Protein AF-A0A952VMU0-F1 (afdb_monomer_lite)

pLDDT: mean 86.46, std 12.88, range [37.12, 97.12]

Sequence (170 aa):
MGTFPVTLLDEQIIQLGLQSLRDSHRKQIVETATAQVRQLTAAVPRLITNRFIDHWPEQEQEQLIEQYSAWRCPALEQDGGCALYQFRPLVCRSMGIPSDEGTRVYGACSVQTAVPLVRLSKAIREEENRLAGLEAEQLEALRHQQGVEGEEILLPFAFVPAVSAQVVSA

Radius of gyration: 17.33 Å; chains: 1; bounding box: 47×43×32 Å

Secondary structure (DSSP, 8-state):
----EEEHHHHHHHHHHHHHS-HHHHHHHHHHHHHHHHHHHHH-THHHH--B-TTS-HHHHHHHHHHTTTPPPTTB-TTS-BTTGGG--HHHHHTTPPEE-SS-EES--HHHHHS---PPPHHHHHHHHHHHHHHHHHHHHHHHHHT-S--EEEHHHHHS-HHHHTGGG-

Foldseek 3Di:
DAWDKDWVVLLVLLVVLLVPDDPVLLVQLQVLLLVVLLVLCVVPVVCLVPQFCVPPDPVVSVVSCVVCVVDDHSQQDPVRDGSSVVSHGPCRVCVQPWDDPPVDTHNHDPVRVVDPPPDDDPVVVVVVVVVVVVVVVVQVVVCVVVVHDHTMGINSVSSHPPVVSNVSVD

Structure (mmCIF, N/CA/C/O backbone):
data_AF-A0A952VMU0-F1
#
_entry.id   AF-A0A952VMU0-F1
#
loop_
_atom_site.group_PDB
_atom_site.id
_atom_site.type_symbol
_atom_site.label_atom_id
_atom_site.label_alt_id
_atom_site.label_comp_id
_atom_site.label_asym_id
_atom_site.label_entity_id
_atom_site.label_seq_id
_atom_site.pdbx_PDB_ins_code
_atom_site.Cartn_x
_atom_site.Cartn_y
_atom_site.Cartn_z
_atom_site.occupancy
_atom_site.B_iso_or_equiv
_atom_site.auth_seq_id
_atom_site.auth_comp_id
_atom_site.auth_asym_id
_atom_site.auth_atom_id
_atom_site.pdbx_PDB_model_num
ATOM 1 N N . MET A 1 1 ? -11.688 -4.354 -2.389 1.00 72.06 1 MET A N 1
ATOM 2 C CA . MET A 1 1 ? -10.662 -3.574 -3.095 1.00 72.06 1 MET A CA 1
ATOM 3 C C . MET A 1 1 ? -9.318 -3.825 -2.447 1.00 72.06 1 MET A C 1
ATOM 5 O O . MET A 1 1 ? -9.219 -3.730 -1.227 1.00 72.06 1 MET A O 1
ATOM 9 N N . GLY A 1 2 ? -8.328 -4.214 -3.243 1.00 82.19 2 GLY A N 1
ATOM 10 C CA . GLY A 1 2 ? -6.958 -4.476 -2.790 1.00 82.19 2 GLY A CA 1
ATOM 11 C C . GLY A 1 2 ? -5.889 -3.858 -3.690 1.00 82.19 2 GLY A C 1
ATOM 12 O O . GLY A 1 2 ? -4.711 -4.056 -3.430 1.00 82.19 2 GLY A O 1
ATOM 13 N N . THR A 1 3 ? -6.292 -3.129 -4.731 1.00 89.81 3 THR A N 1
ATOM 14 C CA . THR A 1 3 ? -5.425 -2.539 -5.754 1.00 89.81 3 THR A CA 1
ATOM 15 C C . THR A 1 3 ? -5.712 -1.050 -5.844 1.00 89.81 3 THR A C 1
ATOM 17 O O . THR A 1 3 ? -6.602 -0.630 -6.568 1.00 89.81 3 THR A O 1
ATOM 20 N N . PHE A 1 4 ? -5.005 -0.265 -5.043 1.00 91.62 4 PHE A N 1
ATOM 21 C CA . PHE A 1 4 ? -5.050 1.196 -5.057 1.00 91.62 4 PHE A CA 1
ATOM 22 C C . PHE A 1 4 ? -3.672 1.742 -4.654 1.00 91.62 4 PHE A C 1
ATOM 24 O O . PHE A 1 4 ? -2.902 0.987 -4.044 1.00 91.62 4 PHE A O 1
ATOM 31 N N . PRO A 1 5 ? -3.343 2.996 -5.002 1.00 93.75 5 PRO A N 1
ATOM 32 C CA . PRO A 1 5 ? -2.083 3.625 -4.624 1.00 93.75 5 PRO A CA 1
ATOM 33 C C . PRO A 1 5 ? -1.963 3.804 -3.106 1.00 93.75 5 PRO A C 1
ATOM 35 O O . PRO A 1 5 ? -2.939 4.116 -2.424 1.00 93.75 5 PRO A O 1
ATOM 38 N N . VAL A 1 6 ? -0.762 3.597 -2.584 1.00 94.44 6 VAL A N 1
ATOM 39 C CA . VAL A 1 6 ? -0.341 3.935 -1.221 1.00 94.44 6 VAL A CA 1
ATOM 40 C C . VAL A 1 6 ? 1.051 4.547 -1.278 1.00 94.44 6 VAL A C 1
ATOM 42 O O . VAL A 1 6 ? 1.819 4.238 -2.194 1.00 94.44 6 VAL A O 1
ATOM 45 N N . THR A 1 7 ? 1.395 5.376 -0.298 1.00 94.62 7 THR A N 1
ATOM 46 C CA . THR A 1 7 ? 2.703 6.037 -0.272 1.00 94.62 7 THR A CA 1
ATOM 47 C C . THR A 1 7 ? 3.805 5.125 0.283 1.00 94.62 7 THR A C 1
ATOM 49 O O . THR A 1 7 ? 3.554 4.074 0.884 1.00 94.62 7 THR A O 1
ATOM 52 N N . LEU A 1 8 ? 5.067 5.533 0.151 1.00 93.56 8 LEU A N 1
ATOM 53 C CA . LEU A 1 8 ? 6.183 4.860 0.825 1.00 93.56 8 LEU A CA 1
ATOM 54 C C . LEU A 1 8 ? 6.116 4.960 2.359 1.00 93.56 8 LEU A C 1
ATOM 56 O O . LEU A 1 8 ? 6.624 4.073 3.050 1.00 93.56 8 LEU A O 1
ATOM 60 N N . LEU A 1 9 ? 5.490 6.003 2.915 1.00 93.88 9 LEU A N 1
ATOM 61 C CA . LEU A 1 9 ? 5.252 6.081 4.362 1.00 93.88 9 LEU A CA 1
ATOM 62 C C . LEU A 1 9 ? 4.196 5.054 4.787 1.00 93.88 9 LEU A C 1
ATOM 64 O O . LEU A 1 9 ? 4.388 4.355 5.785 1.00 93.88 9 LEU A O 1
ATOM 68 N N . ASP A 1 10 ? 3.140 4.877 3.989 1.00 94.75 10 ASP A N 1
ATOM 69 C CA . ASP A 1 10 ? 2.157 3.812 4.199 1.00 94.75 10 ASP A CA 1
ATOM 70 C C . ASP A 1 10 ? 2.804 2.423 4.140 1.00 94.75 10 ASP A C 1
ATOM 72 O O . ASP A 1 10 ? 2.508 1.570 4.980 1.00 94.75 10 ASP A O 1
ATOM 76 N N . GLU A 1 11 ? 3.721 2.192 3.193 1.00 95.19 11 GLU A N 1
ATOM 77 C CA . GLU A 1 11 ? 4.504 0.955 3.127 1.00 95.19 11 GLU A CA 1
ATOM 78 C C . GLU A 1 11 ? 5.249 0.695 4.441 1.00 95.19 11 GLU A C 1
ATOM 80 O O . GLU A 1 11 ? 5.167 -0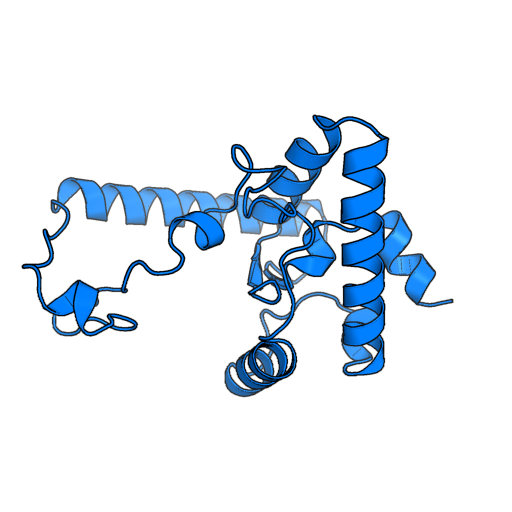.410 4.980 1.00 95.19 11 GLU A O 1
ATOM 85 N N . GLN A 1 12 ? 5.921 1.697 5.013 1.00 93.44 12 GLN A N 1
ATOM 86 C CA . GLN A 1 12 ? 6.627 1.530 6.288 1.00 93.44 12 GLN A CA 1
ATOM 87 C C . GLN A 1 12 ? 5.681 1.165 7.435 1.00 93.44 12 GLN A C 1
ATOM 89 O O . GLN A 1 12 ? 5.991 0.272 8.229 1.00 93.44 12 GLN A O 1
ATOM 94 N N . ILE A 1 13 ? 4.513 1.808 7.510 1.00 94.75 13 ILE A N 1
ATOM 95 C CA . ILE A 1 13 ? 3.497 1.507 8.526 1.00 94.75 13 ILE A CA 1
ATOM 96 C C . ILE A 1 13 ? 2.934 0.092 8.343 1.00 94.75 13 ILE A C 1
ATOM 98 O O . ILE A 1 13 ? 2.780 -0.641 9.325 1.00 94.75 13 ILE A O 1
ATOM 102 N N . ILE A 1 14 ? 2.684 -0.336 7.103 1.00 96.62 14 ILE A N 1
ATOM 103 C CA . ILE A 1 14 ? 2.251 -1.703 6.786 1.00 96.62 14 ILE A CA 1
ATOM 104 C C . ILE A 1 14 ? 3.323 -2.710 7.207 1.00 96.62 14 ILE A C 1
ATOM 106 O O . ILE A 1 14 ? 3.003 -3.701 7.866 1.00 96.62 14 ILE A O 1
ATOM 110 N N . GLN A 1 15 ? 4.591 -2.458 6.878 1.00 96.00 15 GLN A N 1
ATOM 111 C CA . GLN A 1 15 ? 5.708 -3.330 7.244 1.00 96.00 15 GLN A CA 1
ATOM 112 C C . GLN A 1 15 ? 5.876 -3.430 8.766 1.00 96.00 15 GLN A C 1
ATOM 114 O O . GLN A 1 15 ? 6.065 -4.532 9.288 1.00 96.00 15 GLN A O 1
ATOM 119 N N . LEU A 1 16 ? 5.724 -2.322 9.496 1.00 95.69 16 LEU A N 1
ATOM 120 C CA . LEU A 1 16 ? 5.685 -2.326 10.961 1.00 95.69 16 LEU A CA 1
ATOM 121 C C . LEU A 1 16 ? 4.528 -3.190 11.486 1.00 95.69 16 LEU A C 1
ATOM 123 O O . LEU A 1 16 ? 4.713 -4.017 12.382 1.00 95.69 16 LEU A O 1
ATOM 127 N N . GLY A 1 17 ? 3.343 -3.053 10.891 1.00 96.44 17 GLY A N 1
ATOM 128 C CA . GLY A 1 17 ? 2.188 -3.877 11.222 1.00 96.44 17 GLY A CA 1
ATOM 129 C C . GLY A 1 17 ? 2.445 -5.366 10.993 1.00 96.44 17 GLY A C 1
ATOM 130 O O . GLY A 1 17 ? 2.175 -6.178 11.878 1.00 96.44 17 GLY A O 1
ATOM 131 N N . LEU A 1 18 ? 3.034 -5.737 9.854 1.00 96.81 18 LEU A N 1
ATOM 132 C CA . LEU A 1 18 ? 3.401 -7.120 9.544 1.00 96.81 18 LEU A CA 1
ATOM 133 C C . LEU A 1 18 ? 4.374 -7.708 10.570 1.00 96.81 18 LEU A C 1
ATOM 135 O O . LEU A 1 18 ? 4.223 -8.867 10.955 1.00 96.81 18 LEU A O 1
ATOM 139 N N . GLN A 1 19 ? 5.348 -6.923 11.035 1.00 95.62 19 GLN A N 1
ATOM 140 C CA . GLN A 1 19 ? 6.310 -7.350 12.057 1.00 95.62 19 GLN A CA 1
ATOM 141 C C . GLN A 1 19 ? 5.646 -7.634 13.413 1.00 95.62 19 GLN A C 1
ATOM 143 O O . GLN A 1 19 ? 6.144 -8.469 14.164 1.00 95.62 19 GLN A O 1
ATOM 148 N N . SER A 1 20 ? 4.508 -6.998 13.708 1.00 95.38 20 SER A N 1
ATOM 149 C CA . SER A 1 20 ? 3.742 -7.233 14.942 1.00 95.38 20 SER A CA 1
ATOM 150 C C . SER A 1 20 ? 2.897 -8.517 14.920 1.00 95.38 20 SER A C 1
ATOM 152 O O . SER A 1 20 ? 2.427 -8.973 15.965 1.00 95.38 20 SER A O 1
ATOM 154 N N . LEU A 1 21 ? 2.691 -9.115 13.741 1.00 95.44 21 LEU A N 1
ATOM 155 C CA . LEU A 1 21 ? 1.875 -10.315 13.578 1.00 95.44 21 LEU A CA 1
ATOM 156 C C . LEU A 1 21 ? 2.646 -11.599 13.886 1.00 95.44 21 LEU A C 1
ATOM 158 O O . LEU A 1 21 ? 3.863 -11.699 13.721 1.00 95.44 21 LEU A O 1
ATOM 162 N N . ARG A 1 22 ? 1.889 -12.648 14.231 1.00 95.06 22 ARG A N 1
ATOM 163 C CA . ARG A 1 22 ? 2.414 -14.019 14.274 1.00 95.06 22 ARG A CA 1
ATOM 164 C C . ARG A 1 22 ? 2.913 -14.429 12.889 1.00 95.06 22 ARG A C 1
ATOM 166 O O . ARG A 1 22 ? 2.286 -14.113 11.878 1.00 95.06 22 ARG A O 1
ATOM 173 N N . ASP A 1 23 ? 3.976 -15.226 12.862 1.00 93.31 23 ASP A N 1
ATOM 174 C CA . ASP A 1 23 ? 4.630 -15.667 11.627 1.00 93.31 23 ASP A CA 1
ATOM 175 C C . ASP A 1 23 ? 3.681 -16.310 10.610 1.00 93.31 23 ASP A C 1
ATOM 177 O O . ASP A 1 23 ? 3.830 -16.071 9.416 1.00 93.31 23 ASP A O 1
ATOM 181 N N . SER A 1 24 ? 2.703 -17.104 11.056 1.00 93.56 24 SER A N 1
ATOM 182 C CA . SER A 1 24 ? 1.729 -17.741 10.160 1.00 93.56 24 SER A CA 1
ATOM 183 C C . SER A 1 24 ? 0.851 -16.719 9.436 1.00 93.56 24 SER A C 1
ATOM 185 O O . SER A 1 24 ? 0.705 -16.800 8.219 1.00 93.56 24 SER A O 1
ATOM 187 N N . HIS A 1 25 ? 0.319 -15.729 10.159 1.00 94.31 25 HIS A N 1
ATOM 188 C CA . HIS A 1 25 ? -0.508 -14.670 9.575 1.00 94.31 25 HIS A CA 1
ATOM 189 C C . HIS A 1 25 ? 0.328 -13.783 8.653 1.00 94.31 25 HIS A C 1
ATOM 191 O O . HIS A 1 25 ? -0.075 -13.512 7.525 1.00 94.31 25 HIS A O 1
ATOM 197 N N . ARG A 1 26 ? 1.531 -13.390 9.095 1.00 96.19 26 ARG A N 1
ATOM 198 C CA . ARG A 1 26 ? 2.458 -12.603 8.274 1.00 96.19 26 ARG A CA 1
ATOM 199 C C . ARG A 1 26 ? 2.767 -13.312 6.953 1.00 96.19 26 ARG A C 1
ATOM 201 O O . ARG A 1 26 ? 2.656 -12.693 5.900 1.00 96.19 26 ARG A O 1
ATOM 208 N N . LYS A 1 27 ? 3.117 -14.603 6.995 1.00 95.38 27 LYS A N 1
ATOM 209 C CA . LYS A 1 27 ? 3.421 -15.401 5.795 1.00 95.38 27 LYS A CA 1
ATOM 210 C C . LYS A 1 27 ? 2.237 -15.466 4.838 1.00 95.38 27 LYS A C 1
ATOM 212 O O . LYS A 1 27 ? 2.419 -15.173 3.665 1.00 95.38 27 LYS A O 1
ATOM 217 N N . GLN A 1 28 ? 1.036 -15.749 5.337 1.00 95.75 28 GLN A N 1
ATOM 218 C CA . GLN A 1 28 ? -0.165 -15.815 4.500 1.00 95.75 28 GLN A CA 1
ATOM 219 C C . GLN A 1 28 ? -0.449 -14.489 3.770 1.00 95.75 28 GLN A C 1
ATOM 221 O O . GLN A 1 28 ? -0.778 -14.489 2.579 1.00 95.75 28 GLN A O 1
ATOM 226 N N . ILE A 1 29 ? -0.305 -13.356 4.466 1.00 96.81 29 ILE A N 1
ATOM 227 C CA . ILE A 1 29 ? -0.490 -12.022 3.876 1.00 96.81 29 ILE A CA 1
ATOM 228 C C . ILE A 1 29 ? 0.556 -11.780 2.781 1.00 96.81 29 ILE A C 1
ATOM 230 O O . ILE A 1 29 ? 0.202 -11.406 1.662 1.00 96.81 29 ILE A O 1
ATOM 234 N N . VAL A 1 30 ? 1.833 -12.041 3.075 1.00 96.81 30 VAL A N 1
ATOM 235 C CA . VAL A 1 30 ? 2.941 -11.854 2.124 1.00 96.81 30 VAL A CA 1
ATOM 236 C C . VAL A 1 30 ? 2.805 -12.778 0.912 1.00 96.81 30 VAL A C 1
ATOM 238 O O . VAL A 1 30 ? 3.054 -12.343 -0.208 1.00 96.81 30 VAL A O 1
ATOM 241 N N . GLU A 1 31 ? 2.380 -14.029 1.090 1.00 96.12 31 GLU A N 1
ATOM 242 C CA . GLU A 1 31 ? 2.145 -14.982 -0.003 1.00 96.12 31 GLU A CA 1
ATOM 243 C C . GLU A 1 31 ? 1.027 -14.502 -0.935 1.00 96.12 31 GLU A C 1
ATOM 245 O O . GLU A 1 31 ? 1.196 -14.487 -2.157 1.00 96.12 31 GLU A O 1
ATOM 250 N N . THR A 1 32 ? -0.084 -14.035 -0.359 1.00 96.25 32 THR A N 1
ATOM 251 C CA . THR A 1 32 ? -1.208 -13.469 -1.118 1.00 96.25 32 THR A CA 1
ATOM 252 C C . THR A 1 32 ? -0.773 -12.230 -1.900 1.00 96.25 32 THR A C 1
ATOM 254 O O . THR A 1 32 ? -1.022 -12.135 -3.103 1.00 96.25 32 THR A O 1
ATOM 257 N N . ALA A 1 33 ? -0.075 -11.304 -1.240 1.00 97.12 33 ALA A N 1
ATOM 258 C CA . ALA A 1 33 ? 0.458 -10.104 -1.871 1.00 97.12 33 ALA A CA 1
ATOM 259 C C . ALA A 1 33 ? 1.459 -10.436 -2.987 1.00 97.12 33 ALA A C 1
ATOM 261 O O . ALA A 1 33 ? 1.384 -9.874 -4.074 1.00 97.12 33 ALA A O 1
ATOM 262 N N . THR A 1 34 ? 2.346 -11.407 -2.764 1.00 96.56 34 THR A N 1
ATOM 263 C CA . THR A 1 34 ? 3.325 -11.864 -3.762 1.00 96.56 34 THR A CA 1
ATOM 264 C C . THR A 1 34 ? 2.636 -12.435 -5.001 1.00 96.56 34 THR A C 1
ATOM 266 O O . THR A 1 34 ? 3.053 -12.156 -6.126 1.00 96.56 34 THR A O 1
ATOM 269 N N . ALA A 1 35 ? 1.562 -13.210 -4.826 1.00 95.88 35 ALA A N 1
ATOM 270 C CA . ALA A 1 35 ? 0.772 -13.729 -5.940 1.00 95.88 35 ALA A CA 1
ATOM 271 C C . ALA A 1 35 ? 0.083 -12.607 -6.738 1.00 95.88 35 ALA A C 1
ATOM 273 O O . ALA A 1 35 ? 0.051 -12.664 -7.967 1.00 95.88 35 ALA A O 1
ATOM 274 N N . GLN A 1 36 ? -0.423 -11.577 -6.054 1.00 96.44 36 GLN A N 1
ATOM 275 C CA . GLN A 1 36 ? -1.001 -10.387 -6.685 1.00 96.44 36 GLN A CA 1
ATOM 276 C C . GLN A 1 36 ? 0.055 -9.574 -7.444 1.00 96.44 36 GLN A C 1
ATOM 278 O O . GLN A 1 36 ? -0.150 -9.245 -8.609 1.00 96.44 36 GLN A O 1
ATOM 283 N N . VAL A 1 37 ? 1.217 -9.321 -6.833 1.00 96.19 37 VAL A N 1
ATOM 284 C CA . VAL A 1 37 ? 2.349 -8.635 -7.475 1.00 96.19 37 VAL A CA 1
ATOM 285 C C . VAL A 1 37 ? 2.791 -9.373 -8.736 1.00 96.19 37 VAL A C 1
ATOM 287 O O . VAL A 1 37 ? 2.943 -8.736 -9.770 1.00 96.19 37 VAL A O 1
ATOM 290 N N . ARG A 1 38 ? 2.911 -10.707 -8.701 1.00 95.44 38 ARG A N 1
ATOM 291 C CA . ARG A 1 38 ? 3.231 -11.520 -9.892 1.00 95.44 38 ARG A CA 1
ATOM 292 C C . ARG A 1 38 ? 2.229 -11.337 -11.029 1.00 95.44 38 ARG A C 1
ATOM 294 O O . ARG A 1 38 ? 2.618 -11.296 -12.190 1.00 95.44 38 ARG A O 1
ATOM 301 N N . GLN A 1 39 ? 0.940 -11.252 -10.712 1.00 95.75 39 GLN A N 1
ATOM 302 C CA . GLN A 1 39 ? -0.090 -11.021 -11.724 1.00 95.75 39 GLN A CA 1
ATOM 303 C C . GLN A 1 39 ? -0.024 -9.593 -12.281 1.00 95.75 39 GLN A C 1
ATOM 305 O O . GLN A 1 39 ? -0.135 -9.418 -13.493 1.00 95.75 39 GLN A O 1
ATOM 310 N N . LEU A 1 40 ? 0.221 -8.594 -11.425 1.00 95.06 40 LEU A N 1
ATOM 311 C CA . LEU A 1 40 ? 0.416 -7.203 -11.845 1.00 95.06 40 LEU A CA 1
ATOM 312 C C . LEU A 1 40 ? 1.632 -7.058 -12.760 1.00 95.06 40 LEU A C 1
ATOM 314 O O . LEU A 1 40 ? 1.528 -6.439 -13.813 1.00 95.06 40 LEU A O 1
ATOM 318 N N . THR A 1 41 ? 2.770 -7.650 -12.399 1.00 95.06 41 THR A N 1
ATOM 319 C CA . THR A 1 41 ? 3.996 -7.565 -13.199 1.00 95.06 41 THR A CA 1
ATOM 320 C C . THR A 1 41 ? 3.911 -8.364 -14.496 1.00 95.06 41 THR A C 1
ATOM 322 O O . THR A 1 41 ? 4.509 -7.961 -15.488 1.00 95.06 41 THR A O 1
ATOM 325 N N . ALA A 1 42 ? 3.137 -9.453 -14.537 1.00 94.50 42 ALA A N 1
ATOM 326 C CA . ALA A 1 42 ? 2.861 -10.172 -15.780 1.00 94.50 42 ALA A CA 1
ATOM 327 C C . ALA A 1 42 ? 2.006 -9.344 -16.756 1.00 94.50 42 ALA A C 1
ATOM 329 O O . ALA A 1 42 ? 2.254 -9.370 -17.960 1.00 94.50 42 ALA A O 1
ATOM 330 N N . ALA A 1 43 ? 1.014 -8.603 -16.250 1.00 93.88 43 ALA A N 1
ATOM 331 C CA . ALA A 1 43 ? 0.175 -7.731 -17.071 1.00 93.88 43 ALA A CA 1
ATOM 332 C C . ALA A 1 43 ? 0.875 -6.419 -17.452 1.00 93.88 43 ALA A C 1
ATOM 334 O O . ALA A 1 43 ? 0.683 -5.911 -18.555 1.00 93.88 43 ALA A O 1
ATOM 335 N N . VAL A 1 44 ? 1.704 -5.882 -16.554 1.00 94.56 44 VAL A N 1
ATOM 336 C CA . VAL A 1 44 ? 2.405 -4.608 -16.724 1.00 94.56 44 VAL A CA 1
ATOM 337 C C . VAL A 1 44 ? 3.894 -4.789 -16.391 1.00 94.56 44 VAL A C 1
ATOM 339 O O . VAL A 1 44 ? 4.335 -4.453 -15.289 1.00 94.56 44 VAL A O 1
ATOM 342 N N . PRO A 1 45 ? 4.710 -5.285 -17.345 1.00 93.56 45 PRO A N 1
ATOM 343 C CA . PRO A 1 45 ? 6.116 -5.623 -17.100 1.00 93.56 45 PRO A CA 1
ATOM 344 C C . PRO A 1 45 ? 6.990 -4.471 -16.589 1.00 93.56 45 PRO A C 1
ATOM 346 O O . PRO A 1 45 ? 7.958 -4.721 -15.876 1.00 93.56 45 PRO A O 1
ATOM 349 N N . ARG A 1 46 ? 6.642 -3.204 -16.877 1.00 92.25 46 ARG A N 1
ATOM 350 C CA . ARG A 1 46 ? 7.373 -2.032 -16.344 1.00 92.25 46 ARG A CA 1
ATOM 351 C C . ARG A 1 46 ? 7.398 -1.981 -14.809 1.00 92.25 46 ARG A C 1
ATOM 353 O O . ARG A 1 46 ? 8.348 -1.440 -14.251 1.00 92.25 46 ARG A O 1
ATOM 360 N N . LEU A 1 47 ? 6.425 -2.612 -14.140 1.00 92.44 47 LEU A N 1
ATOM 361 C CA . LEU A 1 47 ? 6.370 -2.720 -12.676 1.00 92.44 47 LEU A CA 1
ATOM 362 C C . LEU A 1 47 ? 7.489 -3.583 -12.077 1.00 92.44 47 LEU A C 1
ATOM 364 O O . LEU A 1 47 ? 7.752 -3.491 -10.882 1.00 92.44 47 LEU A O 1
ATOM 368 N N . ILE A 1 48 ? 8.153 -4.411 -12.890 1.00 89.81 48 ILE A N 1
ATOM 369 C CA . ILE A 1 48 ? 9.304 -5.220 -12.465 1.00 89.81 48 ILE A CA 1
ATOM 370 C C . ILE A 1 48 ? 10.514 -4.321 -12.202 1.00 89.81 48 ILE A C 1
ATOM 372 O O . ILE A 1 48 ? 11.211 -4.470 -11.202 1.00 89.81 48 ILE A O 1
ATOM 376 N N . THR A 1 49 ? 10.769 -3.386 -13.118 1.00 87.56 49 THR A N 1
ATOM 377 C CA . THR A 1 49 ? 11.917 -2.475 -13.052 1.00 87.56 49 THR A CA 1
ATOM 378 C C . THR A 1 49 ? 11.619 -1.232 -12.230 1.00 87.56 49 THR A C 1
ATOM 380 O O . THR A 1 49 ? 12.525 -0.668 -11.625 1.00 87.56 49 THR A O 1
ATOM 383 N N . ASN A 1 50 ? 10.359 -0.795 -12.220 1.00 90.94 50 ASN A N 1
ATOM 384 C CA . ASN A 1 50 ? 9.922 0.379 -11.490 1.00 90.94 50 ASN A CA 1
ATOM 385 C C . ASN A 1 50 ? 8.500 0.173 -10.949 1.00 90.94 50 ASN A C 1
ATOM 387 O O . ASN A 1 50 ? 7.526 0.255 -11.694 1.00 90.94 50 ASN A O 1
ATOM 391 N N . ARG A 1 51 ? 8.391 -0.076 -9.640 1.00 92.94 51 ARG A N 1
ATOM 392 C CA . ARG A 1 51 ? 7.111 -0.277 -8.939 1.00 92.94 51 ARG A CA 1
ATOM 393 C C . ARG A 1 51 ? 6.300 1.007 -8.732 1.00 92.94 51 ARG A C 1
ATOM 395 O O . ARG A 1 51 ? 5.154 0.917 -8.297 1.00 92.94 51 ARG A O 1
ATOM 402 N N . PHE A 1 52 ? 6.906 2.165 -8.986 1.00 94.50 52 PHE A N 1
ATOM 403 C CA . PHE A 1 52 ? 6.294 3.467 -8.776 1.00 94.50 52 PHE A CA 1
ATOM 404 C C . PHE A 1 52 ? 5.325 3.816 -9.901 1.00 94.50 52 PHE A C 1
ATOM 406 O O . PHE A 1 52 ? 5.595 3.557 -11.081 1.00 94.50 52 PHE A O 1
ATOM 413 N N . ILE A 1 53 ? 4.194 4.408 -9.525 1.00 94.25 53 ILE A N 1
ATOM 414 C CA . ILE A 1 53 ? 3.114 4.744 -10.458 1.00 94.25 53 ILE A CA 1
ATOM 415 C C . ILE A 1 53 ? 2.858 6.247 -10.576 1.00 94.25 53 ILE A C 1
ATOM 417 O O . ILE A 1 53 ? 2.046 6.628 -11.411 1.00 94.25 53 ILE A O 1
ATOM 421 N N . ASP A 1 54 ? 3.576 7.093 -9.831 1.00 90.19 54 ASP A N 1
ATOM 422 C CA . ASP A 1 54 ? 3.326 8.542 -9.695 1.00 90.19 54 ASP A CA 1
ATOM 423 C C . ASP A 1 54 ? 3.233 9.281 -11.036 1.00 90.19 54 ASP A C 1
ATOM 425 O O . ASP A 1 54 ? 2.465 10.218 -11.214 1.00 90.19 54 ASP A O 1
ATOM 429 N N . HIS A 1 55 ? 4.043 8.851 -12.002 1.00 88.44 55 HIS A N 1
ATOM 430 C CA . HIS A 1 55 ? 4.204 9.518 -13.293 1.00 88.44 55 HIS A CA 1
ATOM 431 C C . HIS A 1 55 ? 3.294 8.940 -14.381 1.00 88.44 55 HIS A C 1
ATOM 433 O O . HIS A 1 55 ? 3.420 9.294 -15.556 1.00 88.44 55 HIS A O 1
ATOM 439 N N . TRP A 1 56 ? 2.442 7.978 -14.032 1.00 93.19 56 TRP A N 1
ATOM 440 C CA . TRP A 1 56 ? 1.555 7.351 -14.998 1.00 93.19 56 TRP A CA 1
ATOM 441 C C . TRP A 1 56 ? 0.370 8.275 -15.281 1.00 93.19 56 TRP A C 1
ATOM 443 O O . TRP A 1 56 ? -0.110 8.946 -14.368 1.00 93.19 56 TRP A O 1
ATOM 453 N N . PRO A 1 57 ? -0.150 8.295 -16.518 1.00 94.00 57 PRO A N 1
ATOM 454 C CA . PRO A 1 57 ? -1.417 8.956 -16.789 1.00 94.00 57 PRO A CA 1
ATOM 455 C C . PRO A 1 57 ? -2.517 8.391 -15.884 1.00 94.00 57 PRO A C 1
ATOM 457 O O . PRO A 1 57 ? -2.639 7.172 -15.754 1.00 94.00 57 PRO A O 1
ATOM 460 N N . GLU A 1 58 ? -3.337 9.268 -15.308 1.00 89.50 58 GLU A N 1
ATOM 461 C CA . GLU A 1 58 ? -4.435 8.899 -14.401 1.00 89.50 58 GLU A CA 1
ATOM 462 C C . GLU A 1 58 ? -5.325 7.800 -15.004 1.00 89.50 58 GLU A C 1
ATOM 464 O O . GLU A 1 58 ? -5.603 6.797 -14.354 1.00 89.50 58 GLU A O 1
ATOM 469 N N . GLN A 1 59 ? -5.656 7.894 -16.299 1.00 92.06 59 GLN A N 1
ATOM 470 C CA . GLN A 1 59 ? -6.476 6.879 -16.971 1.00 92.06 59 GLN A CA 1
ATOM 471 C C . GLN A 1 59 ? -5.806 5.496 -17.020 1.00 92.06 59 GLN A C 1
ATOM 473 O O . GLN A 1 59 ? -6.497 4.481 -16.964 1.00 92.06 59 GLN A O 1
ATOM 478 N N . GLU A 1 60 ? -4.475 5.424 -17.133 1.00 93.31 60 GLU A N 1
ATOM 479 C CA . GLU A 1 60 ? -3.756 4.142 -17.095 1.00 93.31 60 GLU A CA 1
ATOM 480 C C . GLU A 1 60 ? -3.787 3.534 -15.688 1.00 93.31 60 GLU A C 1
ATOM 482 O O . GLU A 1 60 ? -3.931 2.317 -15.542 1.00 93.31 60 GLU A O 1
ATOM 487 N N . GLN A 1 61 ? -3.667 4.370 -14.652 1.00 91.50 61 GLN A N 1
ATOM 488 C CA . GLN A 1 61 ? -3.785 3.926 -13.264 1.00 91.50 61 GLN A CA 1
ATOM 489 C C . GLN A 1 61 ? -5.200 3.404 -12.982 1.00 91.50 61 GLN A C 1
ATOM 491 O O . GLN A 1 61 ? -5.352 2.292 -12.474 1.00 91.50 61 GLN A O 1
ATOM 496 N N . GLU A 1 62 ? -6.230 4.162 -13.364 1.00 90.62 62 GLU A N 1
ATOM 497 C CA . GLU A 1 62 ? -7.637 3.793 -13.186 1.00 90.62 62 GLU A CA 1
ATOM 498 C C . GLU A 1 62 ? -7.982 2.479 -13.890 1.00 90.62 62 GLU A C 1
ATOM 500 O O . GLU A 1 62 ? -8.567 1.591 -13.270 1.00 90.62 62 GLU A O 1
ATOM 505 N N . GLN A 1 63 ? -7.565 2.306 -15.150 1.00 92.62 63 GLN A N 1
ATOM 506 C CA . GLN A 1 63 ? -7.799 1.069 -15.904 1.00 92.62 63 GLN A CA 1
ATOM 507 C C . GLN A 1 63 ? -7.170 -0.145 -15.218 1.00 92.62 63 GLN A C 1
ATOM 509 O O . GLN A 1 63 ? -7.800 -1.200 -15.116 1.00 92.62 63 GLN A O 1
ATOM 514 N N . LEU A 1 64 ? -5.941 -0.000 -14.713 1.00 92.44 64 LEU A N 1
ATOM 515 C CA . LEU A 1 64 ? -5.267 -1.074 -13.990 1.00 92.44 64 LEU A CA 1
ATOM 516 C C . LEU A 1 64 ? -5.991 -1.405 -12.675 1.00 92.44 64 LEU A C 1
ATOM 518 O O . LEU A 1 64 ? -6.181 -2.577 -12.345 1.00 92.44 64 LEU A O 1
ATOM 522 N N . ILE A 1 65 ? -6.417 -0.384 -11.930 1.00 91.25 65 ILE A N 1
ATOM 523 C CA . ILE A 1 65 ? -7.180 -0.538 -10.685 1.00 91.25 65 ILE A CA 1
ATOM 524 C C . ILE A 1 65 ? -8.521 -1.234 -10.952 1.00 91.25 65 ILE A C 1
ATOM 526 O O . ILE A 1 65 ? -8.890 -2.157 -10.220 1.00 91.25 65 ILE A O 1
ATOM 530 N N . GLU A 1 66 ? -9.232 -0.835 -12.007 1.00 91.75 66 GLU A N 1
ATOM 531 C CA . GLU A 1 66 ? -10.527 -1.395 -12.394 1.00 91.75 66 GLU A CA 1
ATOM 532 C C . GLU A 1 66 ? -10.401 -2.859 -12.828 1.00 91.75 66 GLU A C 1
ATOM 534 O O . GLU A 1 66 ? -11.166 -3.710 -12.353 1.00 91.75 66 GLU A O 1
ATOM 539 N N . GLN A 1 67 ? -9.384 -3.177 -13.638 1.00 93.81 67 GLN A N 1
ATOM 540 C CA . GLN A 1 67 ? -9.084 -4.538 -14.090 1.00 93.81 67 GLN A CA 1
ATOM 541 C C . GLN A 1 67 ? -8.928 -5.520 -12.918 1.00 93.81 67 GLN A C 1
ATOM 543 O O . GLN A 1 67 ? -9.324 -6.684 -13.022 1.00 93.81 67 GLN A O 1
ATOM 548 N N . TYR A 1 68 ? -8.391 -5.055 -11.788 1.00 93.94 68 TYR A N 1
ATOM 549 C CA . TYR A 1 68 ? -8.159 -5.866 -10.592 1.00 93.94 68 TYR A CA 1
ATOM 550 C C . TYR A 1 68 ? -9.083 -5.517 -9.414 1.00 93.94 68 TYR A C 1
ATOM 552 O O . TYR A 1 68 ? -8.856 -5.957 -8.286 1.00 93.94 68 TYR A O 1
ATOM 560 N N . SER A 1 69 ? -10.187 -4.811 -9.665 1.00 88.69 69 SER A N 1
ATOM 561 C CA . SER A 1 69 ? -11.143 -4.349 -8.642 1.00 88.69 69 SER A CA 1
ATOM 562 C C . SER A 1 69 ? -11.732 -5.468 -7.767 1.00 88.69 69 SER A C 1
ATOM 564 O O . SER A 1 69 ? -12.037 -5.251 -6.587 1.00 88.69 69 SER A O 1
ATOM 566 N N . ALA A 1 70 ? -11.843 -6.684 -8.315 1.00 90.75 70 ALA A N 1
ATOM 567 C CA . ALA A 1 70 ? -12.314 -7.876 -7.609 1.00 90.75 70 ALA A CA 1
ATOM 568 C C . ALA A 1 70 ? -11.313 -8.412 -6.568 1.00 90.75 70 ALA A C 1
ATOM 570 O O . ALA A 1 70 ? -11.690 -9.209 -5.702 1.00 90.75 70 ALA A O 1
ATOM 571 N N . TRP A 1 71 ? -10.043 -7.998 -6.619 1.00 93.88 71 TRP A N 1
ATOM 572 C CA . TRP A 1 71 ? -9.052 -8.443 -5.652 1.00 93.88 71 TRP A CA 1
ATOM 573 C C . TRP A 1 71 ? -9.366 -7.932 -4.248 1.00 93.88 71 TRP A C 1
ATOM 575 O O . TRP A 1 71 ? -9.742 -6.777 -3.994 1.00 93.88 71 TRP A O 1
ATOM 585 N N . ARG A 1 72 ? -9.191 -8.844 -3.295 1.00 92.94 72 ARG A N 1
ATOM 586 C CA . ARG A 1 72 ? -9.252 -8.545 -1.870 1.00 92.94 72 ARG A CA 1
ATOM 587 C C . ARG A 1 72 ? -7.883 -8.078 -1.393 1.00 92.94 72 ARG A C 1
ATOM 589 O O . ARG A 1 72 ? -6.858 -8.533 -1.895 1.00 92.94 72 ARG A O 1
ATOM 596 N N . CYS A 1 73 ? -7.886 -7.165 -0.425 1.00 95.00 73 CYS A N 1
ATOM 597 C CA . CYS A 1 73 ? -6.665 -6.752 0.257 1.00 95.00 73 CYS A CA 1
ATOM 598 C C . CYS A 1 73 ? -5.974 -7.988 0.874 1.00 95.00 73 CYS A C 1
ATOM 600 O O . CYS A 1 73 ? -6.673 -8.793 1.494 1.00 95.00 73 CYS A O 1
ATOM 602 N N . PRO A 1 74 ? -4.640 -8.138 0.752 1.00 96.38 74 PRO A N 1
ATOM 603 C CA . PRO A 1 74 ? -3.901 -9.248 1.360 1.00 96.38 74 PRO A CA 1
ATOM 604 C C . PRO A 1 74 ? -4.097 -9.401 2.874 1.00 96.38 74 PRO A C 1
ATOM 606 O O . PRO A 1 74 ? -4.031 -10.513 3.385 1.00 96.38 74 PRO A O 1
ATOM 609 N N . ALA A 1 75 ? -4.358 -8.302 3.591 1.00 96.25 75 ALA A N 1
ATOM 610 C CA . ALA A 1 75 ? -4.602 -8.300 5.035 1.00 96.25 75 ALA A CA 1
ATOM 611 C C . ALA A 1 75 ? -6.073 -8.533 5.432 1.00 96.25 75 ALA A C 1
ATOM 613 O O . ALA A 1 75 ? -6.392 -8.451 6.619 1.00 96.25 75 ALA A O 1
ATOM 614 N N . LEU A 1 76 ? -6.974 -8.769 4.470 1.00 95.06 76 LEU A N 1
ATOM 615 C CA . LEU A 1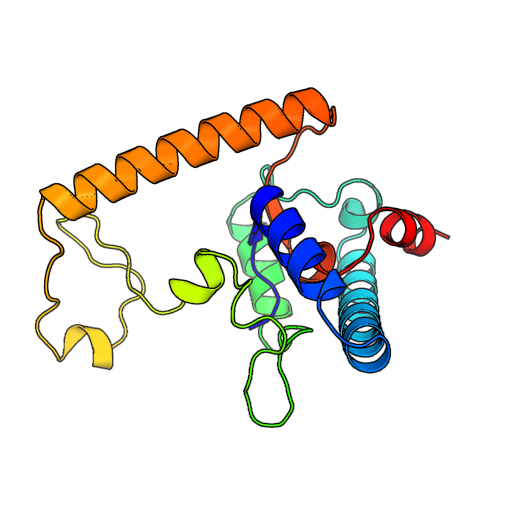 76 ? -8.387 -9.026 4.747 1.00 95.06 76 LEU A CA 1
ATOM 616 C C . LEU A 1 76 ? -8.586 -10.475 5.213 1.00 95.06 76 LEU A C 1
ATOM 618 O O . LEU A 1 76 ? -8.296 -11.422 4.482 1.00 95.06 76 LEU A O 1
ATOM 622 N N . GLU A 1 77 ? -9.122 -10.635 6.415 1.00 92.94 77 GLU A N 1
ATOM 623 C CA . GLU A 1 77 ? -9.427 -11.925 7.025 1.00 92.94 77 GLU A CA 1
ATOM 624 C C . GLU A 1 77 ? -10.782 -12.471 6.539 1.00 92.94 77 GLU A C 1
ATOM 626 O O . GLU A 1 77 ? -11.593 -11.771 5.923 1.00 92.94 77 GLU A O 1
ATOM 631 N N . GLN A 1 78 ? -11.035 -13.764 6.771 1.00 90.62 78 GLN A N 1
ATOM 632 C CA . GLN A 1 78 ? -12.255 -14.430 6.285 1.00 90.62 78 GLN A CA 1
ATOM 633 C C . GLN A 1 78 ? -13.537 -13.885 6.925 1.00 90.62 78 GLN A C 1
ATOM 635 O O . GLN A 1 78 ? -14.589 -13.897 6.288 1.00 90.62 78 GLN A O 1
ATOM 640 N N . ASP A 1 79 ? -13.441 -13.394 8.159 1.00 92.06 79 ASP A N 1
ATOM 641 C CA . ASP A 1 79 ? -14.528 -12.754 8.900 1.00 92.06 79 ASP A CA 1
ATOM 642 C C . ASP A 1 79 ? -14.788 -11.300 8.457 1.00 92.06 79 ASP A C 1
ATOM 644 O O . ASP A 1 79 ? -15.701 -10.650 8.964 1.00 92.06 79 ASP A O 1
ATOM 648 N N . GLY A 1 80 ? -14.014 -10.792 7.492 1.00 89.06 80 GLY A N 1
ATOM 649 C CA . GLY A 1 80 ? -14.082 -9.412 7.015 1.00 89.06 80 GLY A CA 1
ATOM 650 C C . GLY A 1 80 ? -13.248 -8.427 7.839 1.00 89.06 80 GLY A C 1
ATOM 651 O O . GLY A 1 80 ? -13.244 -7.236 7.519 1.00 89.06 80 GLY A O 1
ATOM 652 N N . GLY A 1 81 ? -12.533 -8.899 8.864 1.00 92.44 81 GLY A N 1
ATOM 653 C CA . GLY A 1 81 ? -11.571 -8.120 9.633 1.00 92.44 81 GLY A CA 1
ATOM 654 C C . GLY A 1 81 ? -10.317 -7.767 8.832 1.00 92.44 81 GLY A C 1
ATOM 655 O O . GLY A 1 81 ? -10.037 -8.328 7.774 1.00 92.44 81 GLY A O 1
ATOM 656 N N . CYS A 1 82 ? -9.547 -6.802 9.334 1.00 94.69 82 CYS A N 1
ATOM 657 C CA . CYS A 1 82 ? -8.222 -6.497 8.801 1.00 94.69 82 CYS A CA 1
ATOM 658 C C . CYS A 1 82 ? -7.172 -6.902 9.831 1.00 94.69 82 CYS A C 1
ATOM 660 O O . CYS A 1 82 ? -7.119 -6.310 10.911 1.00 94.69 82 CYS A O 1
ATOM 662 N N . ALA A 1 83 ? -6.284 -7.825 9.462 1.00 95.62 83 ALA A N 1
ATOM 663 C CA . ALA A 1 83 ? -5.195 -8.278 10.326 1.00 95.62 83 ALA A CA 1
ATOM 664 C C . ALA A 1 83 ? -4.262 -7.124 10.745 1.00 95.62 83 ALA A C 1
ATOM 666 O O . ALA A 1 83 ? -3.626 -7.179 11.793 1.00 95.62 83 ALA A O 1
ATOM 667 N N . LEU A 1 84 ? -4.207 -6.048 9.950 1.00 95.62 84 LEU A N 1
ATOM 668 C CA . LEU A 1 84 ? -3.423 -4.837 10.209 1.00 95.62 84 LEU A CA 1
ATOM 669 C C . LEU A 1 84 ? -4.292 -3.635 10.602 1.00 95.62 84 LEU A C 1
ATOM 671 O O . LEU A 1 84 ? -3.935 -2.498 10.309 1.00 95.62 84 LEU A O 1
ATOM 675 N N . TYR A 1 85 ? -5.440 -3.845 11.254 1.00 94.44 85 TYR A N 1
ATOM 676 C CA . TYR A 1 85 ? -6.423 -2.779 11.501 1.00 94.44 85 TYR A CA 1
ATOM 677 C C . TYR A 1 85 ? -5.834 -1.499 12.126 1.00 94.44 85 TYR A C 1
ATOM 679 O O . TYR A 1 85 ? -6.207 -0.390 11.727 1.00 94.44 85 TYR A O 1
ATOM 687 N N . GLN A 1 86 ? -4.916 -1.645 13.091 1.00 95.25 86 GLN A N 1
ATOM 688 C CA . GLN A 1 86 ? -4.254 -0.519 13.765 1.00 95.25 86 GLN A CA 1
ATOM 689 C C . GLN A 1 86 ? -3.240 0.201 12.864 1.00 95.25 86 GLN A C 1
ATOM 691 O O . GLN A 1 86 ? -3.073 1.410 12.992 1.00 95.25 86 GLN A O 1
ATOM 696 N N . PHE A 1 87 ? -2.662 -0.512 11.900 1.00 95.88 87 PHE A N 1
ATOM 697 C CA . PHE A 1 87 ? -1.639 -0.043 10.963 1.00 95.88 87 PHE A CA 1
ATOM 698 C C . PHE A 1 87 ? -2.217 0.268 9.576 1.00 95.88 87 PHE A C 1
ATOM 700 O O . PHE A 1 87 ? -1.507 0.239 8.578 1.00 95.88 87 PHE A O 1
ATOM 707 N N . ARG A 1 88 ? -3.530 0.515 9.477 1.00 92.94 88 ARG A N 1
ATOM 708 C CA . ARG A 1 88 ? -4.152 0.869 8.198 1.00 92.94 88 ARG A CA 1
ATOM 709 C C . ARG A 1 88 ? -3.680 2.255 7.736 1.00 92.94 88 ARG A C 1
ATOM 711 O O . ARG A 1 88 ? -3.882 3.194 8.518 1.00 92.94 88 ARG A O 1
ATOM 718 N N . PRO A 1 89 ? -3.178 2.368 6.488 1.00 90.75 89 PRO A N 1
ATOM 719 C CA . PRO A 1 89 ? -2.960 3.633 5.788 1.00 90.75 89 PRO A CA 1
ATOM 720 C C . PRO A 1 89 ? -4.126 4.604 5.919 1.00 90.75 89 PRO A C 1
ATOM 722 O O . PRO A 1 89 ? -5.277 4.172 6.087 1.00 90.75 89 PRO A O 1
ATOM 725 N N . LEU A 1 90 ? -3.853 5.902 5.779 1.00 85.38 90 LEU A N 1
ATOM 726 C CA . LEU A 1 90 ? -4.908 6.915 5.808 1.00 85.38 90 LEU A CA 1
ATOM 727 C C . LEU A 1 90 ? -5.939 6.658 4.708 1.00 85.38 90 LEU A C 1
ATOM 729 O O . LEU A 1 90 ? -7.130 6.640 5.010 1.00 85.38 90 LEU A O 1
ATOM 733 N N . VAL A 1 91 ? -5.492 6.331 3.489 1.00 84.38 91 VAL A N 1
ATOM 734 C CA . VAL A 1 91 ? -6.385 5.990 2.372 1.00 84.38 91 VAL A CA 1
ATOM 735 C C . VAL A 1 91 ? -7.363 4.872 2.749 1.00 84.38 91 VAL A C 1
ATOM 737 O O . VAL A 1 91 ? -8.560 4.998 2.538 1.00 84.38 91 VAL A O 1
ATOM 740 N N . CYS A 1 92 ? -6.920 3.826 3.456 1.00 87.94 92 CYS A N 1
ATOM 741 C CA . CYS A 1 92 ? -7.790 2.739 3.925 1.00 87.94 92 CYS A CA 1
ATOM 742 C C . CYS A 1 92 ? -8.842 3.183 4.958 1.00 87.94 92 CYS A C 1
ATOM 744 O O . CYS A 1 92 ? -9.837 2.481 5.160 1.00 87.94 92 CYS A O 1
ATOM 746 N N . ARG A 1 93 ? -8.591 4.280 5.678 1.00 85.25 93 ARG A N 1
ATOM 747 C CA . ARG A 1 93 ? -9.487 4.851 6.697 1.00 85.25 93 ARG A CA 1
ATOM 748 C C . ARG A 1 93 ? -10.433 5.888 6.101 1.00 85.25 93 ARG A C 1
ATOM 750 O O . ARG A 1 93 ? -11.542 6.026 6.609 1.00 85.25 9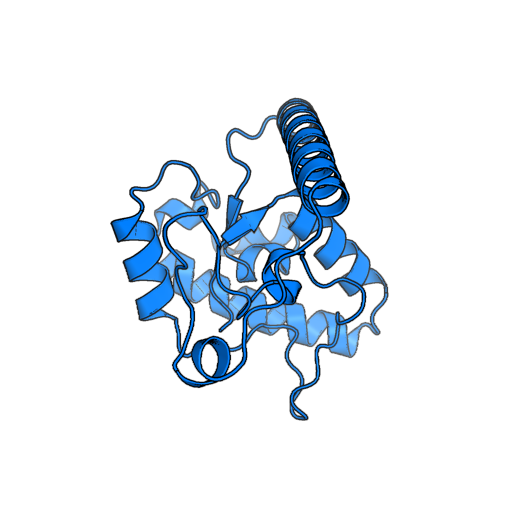3 ARG A O 1
ATOM 757 N N . SER A 1 94 ? -9.994 6.586 5.058 1.00 79.00 94 SER A N 1
ATOM 758 C CA . SER A 1 94 ? -10.784 7.560 4.310 1.00 79.00 94 SER A CA 1
ATOM 759 C C . SER A 1 94 ? -11.551 6.941 3.143 1.00 79.00 94 SER A C 1
ATOM 761 O O . SER A 1 94 ? -12.432 7.599 2.598 1.00 79.00 94 SER A O 1
ATOM 763 N N . MET A 1 95 ? -11.290 5.677 2.781 1.00 76.62 95 MET A N 1
ATOM 764 C CA . MET A 1 95 ? -12.069 4.959 1.770 1.00 76.62 95 MET A CA 1
ATOM 765 C C . MET A 1 95 ? -13.565 5.041 2.079 1.00 76.62 95 MET A C 1
ATOM 767 O O . MET A 1 95 ? -14.034 4.608 3.134 1.00 76.62 95 MET A O 1
ATOM 771 N N . GLY A 1 96 ? -14.319 5.564 1.114 1.00 71.62 96 GLY A N 1
ATOM 772 C CA . GLY A 1 96 ? -15.750 5.783 1.268 1.00 71.62 96 GLY A CA 1
ATOM 773 C C . GLY A 1 96 ? -16.096 7.032 2.073 1.00 71.62 96 GLY A C 1
ATOM 774 O O . GLY A 1 96 ? -17.239 7.143 2.482 1.00 71.62 96 GLY A O 1
ATOM 775 N N . ILE A 1 97 ? -15.177 7.968 2.305 1.00 76.12 97 ILE A N 1
ATOM 776 C CA . ILE A 1 97 ? -15.481 9.347 2.704 1.00 76.12 97 ILE A CA 1
ATOM 777 C C . ILE A 1 97 ? -15.416 10.202 1.431 1.00 76.12 97 ILE A C 1
ATOM 779 O O . ILE A 1 97 ? -14.422 10.128 0.714 1.00 76.12 97 ILE A O 1
ATOM 783 N N . PRO A 1 98 ? -16.460 10.978 1.102 1.00 74.38 98 PRO A N 1
ATOM 784 C CA . PRO A 1 98 ? -16.463 11.766 -0.115 1.00 74.38 98 PRO A CA 1
ATOM 785 C C . PRO A 1 98 ? -15.610 13.028 0.041 1.00 74.38 98 PRO A C 1
ATOM 787 O O . PRO A 1 98 ? -15.611 13.655 1.103 1.00 74.38 98 PRO A O 1
ATOM 790 N N . SER A 1 99 ? -14.933 13.428 -1.032 1.00 74.94 99 SER A N 1
ATOM 791 C CA . SER A 1 99 ? -14.095 14.630 -1.054 1.00 74.94 99 SER A CA 1
ATOM 792 C C . SER A 1 99 ? -14.945 15.876 -1.293 1.00 74.94 99 SER A C 1
ATOM 794 O O . SER A 1 99 ? -15.835 15.869 -2.143 1.00 74.94 99 SER A O 1
ATOM 796 N N . ASP A 1 100 ? -14.678 16.956 -0.557 1.00 74.75 100 ASP A N 1
ATOM 797 C CA . ASP A 1 100 ? -15.415 18.221 -0.633 1.00 74.75 100 ASP A CA 1
ATOM 798 C C . ASP A 1 100 ? -14.525 19.358 -1.141 1.00 74.75 100 ASP A C 1
ATOM 800 O O . ASP A 1 100 ? -13.608 19.792 -0.450 1.00 74.75 100 ASP A O 1
ATOM 804 N N . GLU A 1 101 ? -14.854 19.900 -2.310 1.00 74.06 101 GLU A N 1
ATOM 805 C CA . GLU A 1 101 ? -14.186 21.070 -2.899 1.00 74.06 101 GLU A CA 1
ATOM 806 C C . GLU A 1 101 ? -15.002 22.360 -2.682 1.00 74.06 101 GLU A C 1
ATOM 808 O O . GLU A 1 101 ? -14.949 23.320 -3.454 1.00 74.06 101 GLU A O 1
ATOM 813 N N . GLY A 1 102 ? -15.845 22.379 -1.646 1.00 71.00 102 GLY A N 1
ATOM 814 C CA . GLY A 1 102 ? -16.652 23.520 -1.220 1.00 71.00 102 GLY A CA 1
ATOM 815 C C . GLY A 1 102 ? -17.930 23.708 -2.038 1.00 71.00 102 GLY A C 1
ATOM 816 O O . GLY A 1 102 ? -19.015 23.817 -1.467 1.00 71.00 102 GLY A O 1
ATOM 817 N N . THR A 1 103 ? -17.826 23.724 -3.370 1.00 72.38 103 THR A N 1
ATOM 818 C CA . THR A 1 103 ? -18.993 23.836 -4.274 1.00 72.38 103 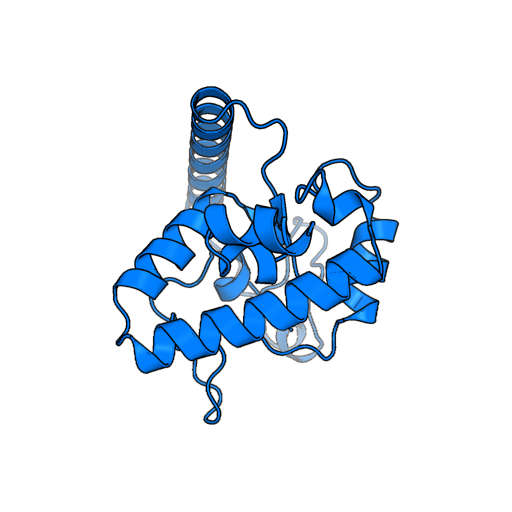THR A CA 1
ATOM 819 C C . THR A 1 103 ? -19.516 22.486 -4.755 1.00 72.38 103 THR A C 1
ATOM 821 O O . THR A 1 103 ? -20.660 22.393 -5.203 1.00 72.38 103 THR A O 1
ATOM 824 N N . ARG A 1 104 ? -18.690 21.438 -4.666 1.00 70.38 104 ARG A N 1
ATOM 825 C CA . ARG A 1 104 ? -18.995 20.083 -5.125 1.00 70.38 104 ARG A CA 1
ATOM 826 C C . ARG A 1 104 ? -18.442 19.055 -4.156 1.00 70.38 104 ARG A C 1
ATOM 828 O O . ARG A 1 104 ? -17.425 19.282 -3.509 1.00 70.38 104 ARG A O 1
ATOM 835 N N . VAL A 1 105 ? -19.138 17.928 -4.089 1.00 72.50 105 VAL A N 1
ATOM 836 C CA . VAL A 1 105 ? -18.728 16.757 -3.322 1.00 72.50 105 VAL A CA 1
ATOM 837 C C . VAL A 1 105 ? -18.584 15.595 -4.300 1.00 72.50 105 VAL A C 1
ATOM 839 O O . VAL A 1 105 ? -19.537 15.281 -5.015 1.00 72.50 105 VAL A O 1
ATOM 842 N N . TYR A 1 106 ? -17.407 14.979 -4.339 1.00 75.81 106 TYR A N 1
ATOM 843 C CA . TYR A 1 106 ? -17.078 13.865 -5.228 1.00 75.81 106 TYR A CA 1
ATOM 844 C C . TYR A 1 106 ? -17.078 12.544 -4.462 1.00 75.81 106 TYR A C 1
ATOM 846 O O . TYR A 1 106 ? -16.801 12.502 -3.266 1.00 75.81 106 TYR A O 1
ATOM 854 N N . GLY A 1 107 ? -17.415 11.452 -5.150 1.00 72.31 107 GLY A N 1
ATOM 855 C CA . GLY A 1 107 ? -17.393 10.107 -4.565 1.00 72.31 107 GLY A CA 1
ATOM 856 C C . GLY A 1 107 ? -18.497 9.820 -3.541 1.00 72.31 107 GLY A C 1
ATOM 857 O O . GLY A 1 107 ? -18.505 8.745 -2.948 1.00 72.31 107 GLY A O 1
ATOM 858 N N . ALA A 1 108 ? -19.445 10.740 -3.332 1.00 75.69 108 ALA A N 1
ATOM 859 C CA . ALA A 1 108 ? -20.563 10.511 -2.424 1.00 75.69 108 ALA A CA 1
ATOM 860 C C . ALA A 1 108 ? -21.622 9.615 -3.072 1.00 75.69 108 ALA A C 1
ATOM 862 O O . ALA A 1 108 ? -22.117 9.904 -4.162 1.00 75.69 108 ALA A O 1
ATOM 863 N N . CYS A 1 109 ? -22.024 8.550 -2.379 1.00 73.88 109 CYS A N 1
ATOM 864 C CA . CYS A 1 109 ? -23.165 7.744 -2.796 1.00 73.88 109 CYS A CA 1
ATOM 865 C C . CYS A 1 109 ? -24.495 8.331 -2.286 1.00 73.88 109 CYS A C 1
ATOM 867 O O . CYS A 1 109 ? -24.538 9.255 -1.465 1.00 73.88 109 CYS A O 1
ATOM 869 N N . SER A 1 110 ? -25.612 7.770 -2.752 1.00 76.06 110 SER A N 1
ATOM 870 C CA . SER A 1 110 ? -26.959 8.188 -2.338 1.00 76.06 110 SER A CA 1
ATOM 871 C C . SER A 1 110 ? -27.172 8.108 -0.822 1.00 76.06 110 SER A C 1
ATOM 873 O O . SER A 1 110 ? -27.851 8.955 -0.256 1.00 76.06 110 SER A O 1
ATOM 875 N N . VAL A 1 111 ? -26.543 7.147 -0.139 1.00 75.56 111 VAL A N 1
ATOM 876 C CA . VAL A 1 111 ? -26.611 7.019 1.329 1.00 75.56 111 VAL A CA 1
ATOM 877 C C . VAL A 1 111 ? -25.917 8.195 2.021 1.00 75.56 111 VAL A C 1
ATOM 879 O O . VAL A 1 111 ? -26.427 8.733 2.998 1.00 75.56 111 VAL A O 1
ATOM 882 N N . GLN A 1 112 ? -24.770 8.625 1.497 1.00 69.81 112 GLN A N 1
ATOM 883 C CA . GLN A 1 112 ? -23.945 9.681 2.094 1.00 69.81 112 GLN A CA 1
ATOM 884 C C . GLN A 1 112 ? -24.483 11.082 1.829 1.00 69.81 112 GLN A C 1
ATOM 886 O O . GLN A 1 112 ? -24.187 12.008 2.574 1.00 69.81 112 GLN A O 1
ATOM 891 N N . THR A 1 113 ? -25.276 11.231 0.771 1.00 71.25 113 THR A N 1
ATOM 892 C CA . THR A 1 113 ? -25.957 12.482 0.419 1.00 71.25 113 THR A CA 1
ATOM 893 C C . THR A 1 113 ? -27.373 12.570 0.995 1.00 71.25 113 THR A C 1
ATOM 895 O O . THR A 1 113 ? -27.928 13.664 1.059 1.00 71.25 113 THR A O 1
ATOM 898 N N . ALA A 1 114 ? -27.953 11.451 1.453 1.00 72.62 114 ALA A N 1
ATOM 899 C CA . ALA A 1 114 ? -29.269 11.416 2.098 1.00 72.62 114 ALA A CA 1
ATOM 900 C C . ALA A 1 114 ? -29.271 12.001 3.522 1.00 72.62 114 ALA A C 1
ATOM 902 O O . ALA A 1 114 ? -30.313 12.449 4.000 1.00 72.62 114 ALA A O 1
ATOM 903 N N . VAL A 1 115 ? -28.122 12.004 4.202 1.00 65.44 115 VAL A N 1
ATOM 904 C CA . VAL A 1 115 ? -27.934 12.641 5.514 1.00 65.44 115 VAL A CA 1
ATOM 905 C C . VAL A 1 115 ? -27.197 13.966 5.301 1.00 65.44 115 VAL A C 1
ATOM 907 O O . VAL A 1 115 ? -26.259 13.994 4.504 1.00 65.44 115 VAL A O 1
ATOM 910 N N . PRO A 1 116 ? -27.564 15.067 5.991 1.00 63.44 116 PRO A N 1
ATOM 911 C CA . PRO A 1 116 ? -26.804 16.307 5.907 1.00 63.44 116 PRO A CA 1
ATOM 912 C C . PRO A 1 116 ? -25.333 16.041 6.235 1.00 63.44 116 PRO A C 1
ATOM 914 O O . PRO A 1 116 ? -25.010 15.622 7.348 1.00 63.44 116 PRO A O 1
ATOM 917 N N . LEU A 1 117 ? -24.449 16.273 5.263 1.00 63.41 117 LEU A N 1
ATOM 918 C CA . LEU A 1 117 ? -23.010 16.172 5.470 1.00 63.41 117 LEU A CA 1
ATOM 919 C C . LEU A 1 117 ? -22.621 17.157 6.577 1.00 63.41 117 LEU A C 1
ATOM 921 O O . LEU A 1 117 ? -22.684 18.376 6.389 1.00 63.41 117 LEU A O 1
ATOM 925 N N . VAL A 1 118 ? -22.234 16.637 7.744 1.00 67.50 118 VAL A N 1
ATOM 926 C CA . VAL A 1 118 ? -21.645 17.458 8.802 1.00 67.50 118 VAL A CA 1
ATOM 927 C C . VAL A 1 118 ? -20.297 17.934 8.281 1.00 67.50 118 VAL A C 1
ATOM 929 O O . VAL A 1 118 ? -19.332 17.175 8.219 1.00 67.50 118 VAL A O 1
ATOM 932 N N . ARG A 1 119 ? -20.242 19.196 7.857 1.00 66.06 119 ARG A N 1
ATOM 933 C CA . ARG A 1 119 ? -18.995 19.813 7.410 1.00 66.06 119 ARG A CA 1
ATOM 934 C C . ARG A 1 119 ? -18.044 19.892 8.601 1.00 66.06 119 ARG A C 1
ATOM 936 O O . ARG A 1 119 ? -18.425 20.389 9.662 1.00 66.06 119 ARG A O 1
ATOM 943 N N . LEU A 1 120 ? -16.801 19.447 8.409 1.00 73.56 120 LEU A N 1
ATOM 944 C CA . LEU A 1 120 ? -15.739 19.648 9.395 1.00 73.56 120 LEU A CA 1
ATOM 945 C C . LEU A 1 120 ? -15.631 21.141 9.741 1.00 73.56 120 LEU A C 1
ATOM 947 O O . LEU A 1 120 ? -15.925 22.013 8.916 1.00 73.56 120 LEU A O 1
ATOM 951 N N . SER A 1 121 ? -15.231 21.465 10.968 1.00 82.81 121 SER A N 1
ATOM 952 C CA . SER A 1 121 ? -14.988 22.864 11.320 1.00 82.81 121 SER A CA 1
ATOM 953 C C . SER A 1 121 ? -13.812 23.413 10.501 1.00 82.81 121 SER A C 1
ATOM 955 O O . SER A 1 121 ? -12.976 22.660 10.000 1.00 82.81 121 SER A O 1
ATOM 957 N N . LYS A 1 122 ? -13.727 24.742 10.364 1.00 82.69 122 LYS A N 1
ATOM 958 C CA . LYS A 1 122 ? -12.587 25.386 9.692 1.00 82.69 122 LYS A CA 1
ATOM 959 C C . LYS A 1 122 ? -11.250 24.961 10.316 1.00 82.69 122 LYS A C 1
ATOM 961 O O . LYS A 1 122 ? -10.339 24.621 9.578 1.00 82.69 122 LYS A O 1
ATOM 966 N N . ALA A 1 123 ? -11.190 24.903 11.647 1.00 87.75 123 ALA A N 1
ATOM 967 C CA . ALA A 1 123 ? -9.992 24.501 12.376 1.00 87.75 123 ALA A CA 1
ATOM 968 C C . ALA A 1 123 ? -9.544 23.067 12.045 1.00 87.75 123 ALA A C 1
ATOM 970 O O . ALA A 1 123 ? -8.355 22.828 11.886 1.00 87.75 123 ALA A O 1
ATOM 971 N N . ILE A 1 124 ? -10.481 22.120 11.897 1.00 83.69 124 ILE A N 1
ATOM 972 C CA . ILE A 1 124 ? -10.130 20.737 11.533 1.00 83.69 124 ILE A CA 1
ATOM 973 C C . ILE A 1 124 ? -9.581 20.673 10.103 1.00 83.69 124 ILE A C 1
ATOM 975 O O . ILE A 1 124 ? -8.598 19.982 9.872 1.00 83.69 124 ILE A O 1
ATOM 979 N N . ARG A 1 125 ? -10.166 21.418 9.156 1.00 81.88 125 ARG A N 1
ATOM 980 C CA . ARG A 1 125 ? -9.647 21.475 7.778 1.00 81.88 125 ARG A CA 1
ATOM 981 C C . ARG A 1 125 ? -8.257 22.108 7.694 1.00 81.88 125 ARG A C 1
ATOM 983 O O . ARG A 1 125 ? -7.420 21.663 6.923 1.00 81.88 125 ARG A O 1
ATOM 990 N N . GLU A 1 126 ? -8.009 23.164 8.467 1.00 87.25 126 GLU A N 1
ATOM 991 C CA . GLU A 1 126 ? -6.681 23.787 8.538 1.00 87.25 126 GLU A CA 1
ATOM 992 C C . GLU A 1 126 ? -5.641 22.820 9.115 1.00 87.25 126 GLU A C 1
ATOM 994 O O . GLU A 1 126 ? -4.520 22.761 8.615 1.00 87.25 126 GLU A O 1
ATOM 999 N N . GLU A 1 127 ? -6.028 22.027 10.115 1.00 88.88 127 GLU A N 1
ATOM 1000 C CA . GLU A 1 127 ? -5.171 20.989 10.682 1.00 88.88 127 GLU A CA 1
ATOM 1001 C C . GLU A 1 127 ? -4.900 19.847 9.693 1.00 88.88 127 GLU A C 1
ATOM 1003 O O . GLU A 1 127 ? -3.756 19.427 9.558 1.00 88.88 127 GLU A O 1
ATOM 1008 N N . GLU A 1 128 ? -5.911 19.382 8.958 1.00 84.25 128 GLU A N 1
ATOM 1009 C CA . GLU A 1 12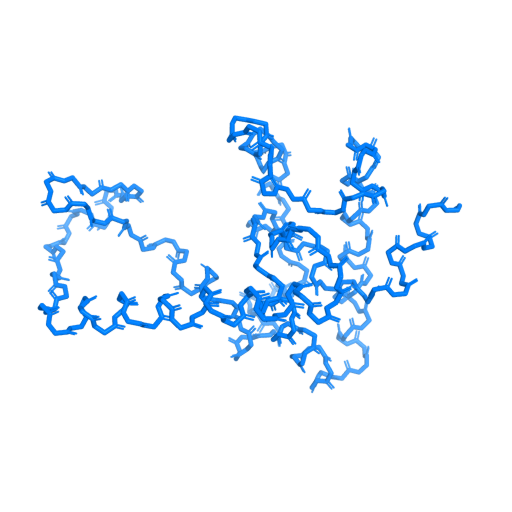8 ? -5.752 18.387 7.890 1.00 84.25 128 GLU A CA 1
ATOM 1010 C C . GLU A 1 128 ? -4.752 18.861 6.826 1.00 84.25 128 GLU A C 1
ATOM 1012 O O . GLU A 1 128 ? -3.795 18.151 6.524 1.00 84.25 128 GLU A O 1
ATOM 1017 N N . ASN A 1 129 ? -4.893 20.101 6.343 1.00 86.44 129 ASN A N 1
ATOM 1018 C CA . ASN A 1 129 ? -3.952 20.695 5.389 1.00 86.44 129 ASN A CA 1
ATOM 1019 C C . ASN A 1 129 ? -2.526 20.779 5.953 1.00 86.44 129 ASN A C 1
ATOM 1021 O O . ASN A 1 129 ? -1.555 20.526 5.240 1.00 86.44 129 ASN A O 1
ATOM 1025 N N . ARG A 1 130 ? -2.385 21.139 7.236 1.00 92.31 130 ARG A N 1
ATOM 1026 C CA . ARG A 1 130 ? -1.080 21.196 7.907 1.00 92.31 130 ARG A CA 1
ATOM 1027 C C . ARG A 1 130 ? -0.437 19.812 7.984 1.00 92.31 130 ARG A C 1
ATOM 1029 O O . ARG A 1 130 ? 0.756 19.690 7.728 1.00 92.31 130 ARG A O 1
ATOM 1036 N N . LEU A 1 131 ? -1.209 18.787 8.344 1.00 89.81 131 LEU A N 1
ATOM 1037 C CA . LEU A 1 131 ? -0.730 17.407 8.427 1.00 89.81 131 LEU A CA 1
ATOM 1038 C C . LEU A 1 131 ? -0.332 16.862 7.051 1.00 89.81 131 LEU A C 1
ATOM 1040 O O . LEU A 1 131 ? 0.734 16.266 6.947 1.00 89.81 131 LEU A O 1
ATOM 1044 N N . ALA A 1 132 ? -1.114 17.142 6.006 1.00 87.88 132 ALA A N 1
ATOM 1045 C CA . ALA A 1 132 ? -0.768 16.778 4.632 1.00 87.88 132 ALA A CA 1
ATOM 1046 C C . ALA A 1 132 ? 0.547 17.438 4.171 1.00 87.88 132 ALA A C 1
ATOM 1048 O O . ALA A 1 132 ? 1.383 16.793 3.545 1.00 87.88 132 ALA A O 1
ATOM 1049 N N . GLY A 1 133 ? 0.779 18.706 4.536 1.00 92.06 133 GLY A N 1
ATOM 1050 C CA . GLY A 1 133 ? 2.053 19.381 4.266 1.00 92.06 133 GLY A CA 1
ATOM 1051 C C . GLY A 1 133 ? 3.247 18.713 4.958 1.00 92.06 133 GLY A C 1
ATOM 1052 O O . GLY A 1 133 ? 4.285 18.513 4.336 1.00 92.06 133 GLY A O 1
ATOM 1053 N N . LEU A 1 134 ? 3.086 18.308 6.223 1.00 93.56 134 LEU A N 1
ATOM 1054 C CA . LEU A 1 134 ? 4.128 17.577 6.956 1.00 93.56 134 LEU A CA 1
ATOM 1055 C C . LEU A 1 134 ? 4.402 16.188 6.366 1.00 93.56 134 LEU A C 1
ATOM 1057 O O . LEU A 1 134 ? 5.548 15.747 6.354 1.00 93.56 134 LEU A O 1
ATOM 1061 N N . GLU A 1 135 ? 3.368 15.493 5.892 1.00 90.94 135 GLU A N 1
ATOM 1062 C CA . GLU A 1 135 ? 3.518 14.209 5.204 1.00 90.94 135 GLU A CA 1
ATOM 1063 C C . GLU A 1 135 ? 4.318 14.366 3.904 1.00 90.94 135 GLU A C 1
ATOM 1065 O O . GLU A 1 135 ? 5.267 13.615 3.682 1.00 90.94 135 GLU A O 1
ATOM 1070 N N . ALA A 1 136 ? 4.014 15.389 3.098 1.00 91.69 136 ALA A N 1
ATOM 1071 C CA . ALA A 1 136 ? 4.759 15.691 1.875 1.00 91.69 136 ALA A CA 1
ATOM 1072 C C . ALA A 1 136 ? 6.246 15.986 2.153 1.00 91.69 136 ALA A C 1
ATOM 1074 O O . ALA A 1 136 ? 7.125 15.462 1.471 1.00 91.69 136 ALA A O 1
ATOM 1075 N N . GLU A 1 137 ? 6.553 16.762 3.200 1.00 94.44 137 GLU A N 1
ATOM 1076 C CA . GLU A 1 137 ? 7.939 17.008 3.628 1.00 94.44 137 GLU A CA 1
ATOM 1077 C C . GLU A 1 137 ? 8.663 15.710 4.032 1.00 94.44 137 GLU A C 1
ATOM 1079 O O . GLU A 1 137 ? 9.845 15.525 3.727 1.00 94.44 137 GLU A O 1
ATOM 1084 N N . GLN A 1 138 ? 7.964 14.792 4.707 1.00 93.38 138 GLN A N 1
ATOM 1085 C CA . GLN A 1 138 ? 8.521 13.495 5.096 1.00 93.38 138 GLN A CA 1
ATOM 1086 C C . GLN A 1 138 ? 8.743 12.566 3.899 1.00 93.38 138 GLN A C 1
ATOM 1088 O O . GLN A 1 138 ? 9.755 11.862 3.871 1.00 93.38 138 GLN A O 1
ATOM 1093 N N . LEU A 1 139 ? 7.841 12.572 2.914 1.00 92.12 139 LEU A N 1
ATOM 1094 C CA . LEU A 1 139 ? 8.003 11.818 1.670 1.00 92.12 139 LEU A CA 1
ATOM 1095 C C . LEU A 1 139 ? 9.219 12.307 0.883 1.00 92.12 139 LEU A C 1
ATOM 1097 O O . LEU A 1 139 ? 10.056 11.487 0.506 1.00 92.12 139 LEU A O 1
ATOM 1101 N N . GLU A 1 140 ? 9.388 13.621 0.728 1.00 92.94 140 GLU A N 1
ATOM 1102 C CA . GLU A 1 140 ? 10.559 14.203 0.060 1.00 92.94 140 GLU A CA 1
ATOM 1103 C C . GLU A 1 140 ? 11.865 13.803 0.765 1.00 92.94 140 GLU A C 1
ATOM 1105 O O . GLU A 1 140 ? 12.819 13.332 0.137 1.00 92.94 140 GLU A O 1
ATOM 1110 N N . ALA A 1 141 ? 11.905 13.931 2.095 1.00 92.31 141 ALA A N 1
ATOM 1111 C CA . ALA A 1 141 ? 13.067 13.536 2.885 1.00 92.31 141 ALA A CA 1
ATOM 1112 C C . ALA A 1 141 ? 13.388 12.041 2.720 1.00 92.31 141 ALA A C 1
ATOM 1114 O O . ALA A 1 141 ? 14.556 11.662 2.578 1.00 92.31 141 ALA A O 1
ATOM 1115 N N . LEU A 1 142 ? 12.358 11.191 2.699 1.00 90.56 142 LEU A N 1
ATOM 1116 C CA . LEU A 1 142 ? 12.505 9.756 2.499 1.00 90.56 142 LEU A CA 1
ATOM 1117 C C . LEU A 1 142 ? 13.023 9.424 1.096 1.00 90.56 142 LEU A C 1
ATOM 1119 O O . LEU A 1 142 ? 13.937 8.605 0.972 1.00 90.56 142 LEU A O 1
ATOM 1123 N N . ARG A 1 143 ? 12.490 10.072 0.053 1.00 89.88 143 ARG A N 1
ATOM 1124 C CA . ARG A 1 143 ? 12.954 9.902 -1.331 1.00 89.88 143 ARG A CA 1
ATOM 1125 C C . ARG A 1 143 ? 14.429 10.243 -1.466 1.00 89.88 143 ARG A C 1
ATOM 1127 O O . ARG A 1 143 ? 15.197 9.434 -1.989 1.00 89.88 143 ARG A O 1
ATOM 1134 N N . HIS A 1 144 ? 14.851 11.377 -0.908 1.00 89.19 144 HIS A N 1
ATOM 1135 C CA . HIS A 1 144 ? 16.259 11.763 -0.872 1.00 89.19 144 HIS A CA 1
ATOM 1136 C C . HIS A 1 144 ? 17.136 10.755 -0.122 1.00 89.19 144 HIS A C 1
ATOM 1138 O O . HIS A 1 144 ? 18.231 10.435 -0.584 1.00 89.19 144 HIS A O 1
ATOM 1144 N N . GLN A 1 145 ? 16.668 10.230 1.014 1.00 89.06 145 GLN A N 1
ATOM 1145 C CA . GLN A 1 145 ? 17.415 9.247 1.798 1.00 89.06 145 GLN A CA 1
ATOM 1146 C C . GLN A 1 145 ? 17.562 7.901 1.071 1.00 89.06 145 GLN A C 1
ATOM 1148 O O . GLN A 1 145 ? 18.610 7.261 1.168 1.00 89.06 145 GLN A O 1
ATOM 1153 N N . GLN A 1 146 ? 16.516 7.453 0.376 1.00 86.00 146 GLN A N 1
ATOM 1154 C CA . GLN A 1 146 ? 16.486 6.160 -0.311 1.00 86.00 146 GLN A CA 1
ATOM 1155 C C . GLN A 1 146 ? 17.011 6.223 -1.752 1.00 86.00 146 GLN A C 1
ATOM 1157 O O . GLN A 1 146 ? 17.266 5.176 -2.345 1.00 86.00 146 GLN A O 1
ATOM 1162 N N . GLY A 1 147 ? 17.187 7.423 -2.314 1.00 85.50 147 GLY A N 1
ATOM 1163 C CA . GLY A 1 147 ? 17.601 7.615 -3.705 1.00 85.50 147 GLY A CA 1
ATOM 1164 C C . GLY A 1 147 ? 16.562 7.115 -4.712 1.00 85.50 147 GLY A C 1
ATOM 1165 O O . GLY A 1 147 ? 16.935 6.639 -5.782 1.00 85.50 147 GLY A O 1
ATOM 1166 N N . VAL A 1 148 ? 15.276 7.165 -4.352 1.00 84.56 148 VAL A N 1
ATOM 1167 C CA . VAL A 1 148 ? 14.156 6.731 -5.203 1.00 84.56 148 VAL A CA 1
ATOM 1168 C C . VAL A 1 148 ? 13.432 7.938 -5.792 1.00 84.56 148 VAL A C 1
ATOM 1170 O O . VAL A 1 148 ? 13.345 8.984 -5.155 1.00 84.56 148 VAL A O 1
ATOM 1173 N N . GLU A 1 149 ? 12.913 7.794 -7.012 1.00 80.31 149 GLU A N 1
ATOM 1174 C CA . GLU A 1 149 ? 12.267 8.905 -7.724 1.00 80.31 149 GLU A CA 1
ATOM 1175 C C . GLU A 1 149 ? 10.760 9.031 -7.444 1.00 80.31 149 GLU A C 1
ATOM 1177 O O . GLU A 1 149 ? 10.236 10.139 -7.536 1.00 80.31 149 GLU A O 1
ATOM 1182 N N . GLY A 1 150 ? 10.074 7.940 -7.077 1.00 87.50 150 GLY A N 1
ATOM 1183 C CA . GLY A 1 150 ? 8.622 7.919 -6.838 1.00 87.50 150 GLY A CA 1
ATOM 1184 C C . GLY A 1 150 ? 8.216 7.810 -5.365 1.00 87.50 150 GLY A C 1
ATOM 1185 O O . GLY A 1 150 ? 9.044 7.509 -4.499 1.00 87.50 150 GLY A O 1
ATOM 1186 N N . GLU A 1 151 ? 6.933 8.043 -5.093 1.00 92.50 151 GLU A N 1
ATOM 1187 C CA . GLU A 1 151 ? 6.317 8.084 -3.759 1.00 92.50 151 GLU A CA 1
ATOM 1188 C C . GLU A 1 151 ? 5.180 7.067 -3.621 1.00 92.50 151 GLU A C 1
ATOM 1190 O O . GLU A 1 151 ? 4.974 6.529 -2.532 1.00 92.50 151 GLU A O 1
ATOM 1195 N N . GLU A 1 152 ? 4.483 6.760 -4.714 1.00 94.25 152 GLU A N 1
ATOM 1196 C CA . GLU A 1 152 ? 3.293 5.920 -4.738 1.00 94.25 152 GLU A CA 1
ATOM 1197 C C . GLU A 1 152 ? 3.530 4.562 -5.398 1.00 94.25 152 GLU A C 1
ATOM 1199 O O . GLU A 1 152 ? 4.080 4.433 -6.496 1.00 94.25 152 GLU A O 1
ATOM 1204 N N . ILE A 1 153 ? 3.031 3.521 -4.738 1.00 94.81 153 ILE A N 1
ATOM 1205 C CA . ILE A 1 153 ? 3.031 2.139 -5.216 1.00 94.81 153 ILE A CA 1
ATOM 1206 C C . ILE A 1 153 ? 1.631 1.544 -5.071 1.00 94.81 153 ILE A C 1
ATOM 1208 O O . ILE A 1 153 ? 0.842 1.971 -4.233 1.00 94.81 153 ILE A O 1
ATOM 1212 N N . LEU A 1 154 ? 1.305 0.503 -5.838 1.00 95.50 154 LEU A N 1
ATOM 1213 C CA . LEU A 1 154 ? 0.057 -0.229 -5.599 1.00 95.50 154 LEU A CA 1
ATOM 1214 C C . LEU A 1 154 ? 0.144 -1.015 -4.285 1.00 95.50 154 LEU A C 1
ATOM 1216 O O . LEU A 1 154 ? 1.134 -1.706 -4.038 1.00 95.50 154 LEU A O 1
ATOM 1220 N N . LEU A 1 155 ? -0.932 -0.992 -3.495 1.00 95.88 155 LEU A N 1
ATOM 1221 C CA . LEU A 1 155 ? -1.041 -1.628 -2.178 1.00 95.88 155 LEU A CA 1
ATOM 1222 C C . LEU A 1 155 ? -0.414 -3.040 -2.075 1.00 95.88 155 LEU A C 1
ATOM 1224 O O . LEU A 1 155 ? 0.259 -3.293 -1.075 1.00 95.88 155 LEU A O 1
ATOM 1228 N N . PRO A 1 156 ? -0.565 -3.976 -3.040 1.00 96.38 156 PRO A N 1
ATOM 1229 C CA . PRO A 1 156 ? 0.065 -5.292 -2.930 1.00 96.38 156 PRO A CA 1
ATOM 1230 C C . PRO A 1 156 ? 1.593 -5.236 -2.791 1.00 96.38 156 PRO A C 1
ATOM 1232 O O . PRO A 1 156 ? 2.158 -6.048 -2.060 1.00 96.38 156 PRO A O 1
ATOM 1235 N N . PHE A 1 157 ? 2.265 -4.266 -3.423 1.00 96.00 157 PHE A N 1
ATOM 1236 C CA . PHE A 1 157 ? 3.714 -4.088 -3.286 1.00 96.00 157 PHE A CA 1
ATOM 1237 C C . PHE A 1 157 ? 4.116 -3.714 -1.859 1.00 96.00 157 PHE A C 1
ATOM 1239 O O . PHE A 1 157 ? 5.136 -4.206 -1.389 1.00 96.00 157 PHE A O 1
ATOM 1246 N N . ALA A 1 158 ? 3.291 -2.942 -1.144 1.00 96.12 158 ALA A N 1
ATOM 1247 C CA . ALA A 1 158 ? 3.580 -2.504 0.222 1.00 96.12 158 ALA A CA 1
ATOM 1248 C C . ALA A 1 158 ? 3.639 -3.659 1.241 1.00 96.12 158 ALA A C 1
ATOM 1250 O O . ALA A 1 158 ? 4.227 -3.523 2.313 1.00 96.12 158 ALA A O 1
ATOM 1251 N N . PHE A 1 159 ? 3.046 -4.814 0.920 1.00 96.62 159 PHE A N 1
ATOM 1252 C CA . PHE A 1 159 ? 3.097 -6.016 1.756 1.00 96.62 159 PHE A CA 1
ATOM 1253 C C . PHE A 1 159 ? 4.310 -6.906 1.472 1.00 96.62 159 PHE A C 1
ATOM 1255 O O . PHE A 1 159 ? 4.644 -7.760 2.294 1.00 96.62 159 PHE A O 1
ATOM 1262 N N . VAL A 1 160 ? 4.964 -6.748 0.320 1.00 93.25 160 VAL A N 1
ATOM 1263 C CA . VAL A 1 160 ? 6.077 -7.606 -0.092 1.00 93.25 160 VAL A CA 1
ATOM 1264 C C . VAL A 1 160 ? 7.394 -6.974 0.370 1.00 93.25 160 VAL A C 1
ATOM 1266 O O . VAL A 1 160 ? 7.650 -5.814 0.061 1.00 93.25 160 VAL A O 1
ATOM 1269 N N . PRO A 1 161 ? 8.272 -7.706 1.081 1.00 76.31 161 PRO A N 1
ATOM 1270 C CA . PRO A 1 161 ? 9.577 -7.176 1.464 1.00 76.31 161 PRO A CA 1
ATOM 1271 C C . PRO A 1 161 ? 10.386 -6.746 0.232 1.00 76.31 161 PRO A C 1
ATOM 1273 O O . PRO A 1 161 ? 10.429 -7.480 -0.759 1.00 76.31 161 PRO A O 1
ATOM 1276 N N . ALA A 1 162 ? 11.111 -5.626 0.317 1.00 62.84 162 ALA A N 1
ATOM 1277 C CA . ALA A 1 162 ? 11.912 -5.080 -0.788 1.00 62.84 162 ALA A CA 1
ATOM 1278 C C . ALA A 1 162 ? 12.886 -6.102 -1.424 1.00 62.84 162 ALA A C 1
ATOM 1280 O O . ALA A 1 162 ? 13.107 -6.088 -2.632 1.00 62.84 162 ALA A O 1
ATOM 1281 N N . VAL A 1 163 ? 13.401 -7.054 -0.634 1.00 49.84 163 VAL A N 1
ATOM 1282 C CA . VAL A 1 163 ? 14.293 -8.138 -1.095 1.00 49.84 163 VAL A CA 1
ATOM 1283 C C . VAL A 1 163 ? 13.573 -9.155 -1.996 1.00 49.84 163 VAL A C 1
ATOM 1285 O O . VAL A 1 163 ? 14.183 -9.748 -2.874 1.00 49.84 163 VAL A O 1
ATOM 1288 N N . SER A 1 164 ? 12.268 -9.365 -1.808 1.00 46.53 164 SER A N 1
ATOM 1289 C CA . SER A 1 164 ? 11.475 -10.328 -2.590 1.00 46.53 164 SER A CA 1
ATOM 1290 C C . SER A 1 164 ? 10.923 -9.735 -3.889 1.00 46.53 164 SER A C 1
ATOM 1292 O O . SER A 1 164 ? 10.687 -10.485 -4.833 1.00 46.53 164 SER A O 1
ATOM 1294 N N . ALA A 1 165 ? 10.780 -8.408 -3.979 1.00 47.16 165 ALA A N 1
ATOM 1295 C CA . ALA A 1 165 ? 10.362 -7.726 -5.207 1.00 47.16 165 ALA A CA 1
ATOM 1296 C C . ALA A 1 165 ? 11.376 -7.903 -6.357 1.00 47.16 165 ALA A C 1
ATOM 1298 O O . ALA A 1 165 ? 10.977 -7.989 -7.512 1.00 47.16 165 ALA A O 1
ATOM 1299 N N . GLN A 1 166 ? 12.669 -8.054 -6.039 1.00 40.31 166 GLN A N 1
ATOM 1300 C CA . GLN A 1 166 ? 13.731 -8.327 -7.020 1.00 40.31 166 GLN A CA 1
ATOM 1301 C C . GLN A 1 166 ? 13.772 -9.790 -7.499 1.00 40.31 166 GLN A C 1
ATOM 1303 O O . GLN A 1 166 ? 14.282 -10.066 -8.580 1.00 40.31 166 GLN A O 1
ATOM 1308 N N . VAL A 1 167 ? 13.234 -10.735 -6.719 1.00 39.94 167 VAL A N 1
ATOM 1309 C CA . VAL A 1 167 ? 13.274 -12.180 -7.029 1.00 39.94 167 VAL A CA 1
ATOM 1310 C C . VAL A 1 167 ? 12.115 -12.600 -7.940 1.00 39.94 167 VAL A C 1
ATOM 1312 O O . VAL A 1 167 ? 12.189 -13.631 -8.595 1.00 39.94 167 VAL A O 1
ATOM 1315 N N . VAL A 1 168 ? 11.058 -11.789 -8.048 1.00 43.53 168 VAL A N 1
ATOM 1316 C CA . VAL A 1 168 ? 9.985 -11.997 -9.042 1.00 43.53 168 VAL A CA 1
ATOM 1317 C C . VAL A 1 168 ? 10.461 -11.683 -10.475 1.00 43.53 168 VAL A C 1
ATOM 1319 O O . VAL A 1 168 ? 9.783 -12.023 -11.439 1.00 43.53 168 VAL A O 1
ATOM 1322 N N . SER A 1 169 ? 11.645 -11.083 -10.611 1.00 42.88 169 SER A N 1
ATOM 1323 C CA . SER A 1 169 ? 12.325 -10.787 -11.876 1.00 42.88 169 SER A CA 1
ATOM 1324 C C . SER A 1 169 ? 13.202 -11.936 -12.403 1.00 42.88 169 SER A C 1
ATOM 1326 O O . SER A 1 169 ? 13.887 -11.733 -13.406 1.00 42.88 169 SER A O 1
ATOM 1328 N N . ALA A 1 170 ? 13.235 -13.092 -11.724 1.00 37.12 170 ALA A N 1
ATOM 1329 C CA . ALA A 1 170 ? 14.072 -14.249 -12.064 1.00 37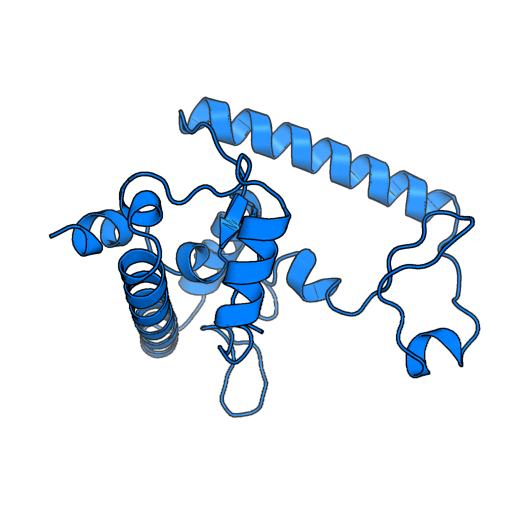.12 170 ALA A CA 1
ATOM 1330 C C . ALA A 1 170 ? 13.248 -15.466 -12.506 1.00 37.12 170 ALA A C 1
ATOM 1332 O O . ALA A 1 170 ? 12.228 -15.770 -11.843 1.00 37.12 170 ALA A O 1
#